Protein 4AFF (pdb70)

B-factor: mean 9.22, std 9.06, range [2.0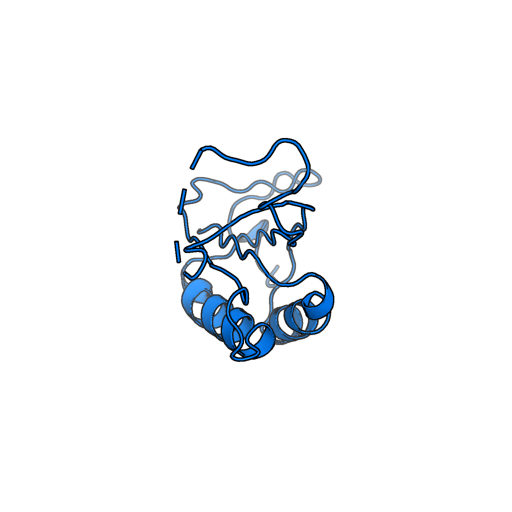, 59.64]

Secondary structure (DSSP, 8-state):
-EEEEEEE-GGGHHHHHHHHHHTT----EEEEEEE--------SS----EEEEEEEEEE-GGGHHHHHHHHHHHH--SSTT-EEEEEEE-S--B-TTT--BTHHHH-S--

Nearest PDB structures (foldseek):
  4aff-assembly1_A  TM=1.009E+00  e=1.220E-21  Synechococcus elongatus
  2xul-assembly2_F  TM=9.358E-01  e=1.977E-17  Synechococcus elongatus PCC 7942 = FACHB-805
  2xzw-assembly3_I  TM=9.207E-01  e=1.449E-17  Synechococcus elongatus PCC 7942 = FACHB-805
  3ta1-assembly2_E  TM=9.247E-01  e=9.768E-12  Archaeoglobus fulgidus DSM 4304
  1hwu-assembly3_B  TM=8.832E-01  e=5.248E-12  Herbaspirillum seropedicae

CATH classification: 3.30.70.120

Foldseek 3Di:
DKKKKKKFAVVLPVQLVVLCVVLFWDDKDKDKDWAADDVCVDDPPDDRTHIIMIIIGDADPVCVVVSVVSNCVSQDDPDPPSIDMDMGDDDWDADVVPRDIDCVRTGPPD

Solvent-accessible surface area: 7769 Å² total; per-residue (Å²): 43,65,54,0,23,0,36,2,35,58,146,19,46,90,87,0,87,95,21,0,87,120,35,36,8,93,43,59,82,74,49,162,45,126,23,114,47,188,101,185,168,67,64,151,190,101,105,100,102,100,110,26,21,52,0,42,0,50,0,58,82,103,51,17,107,63,2,46,94,83,1,48,80,7,6,157,66,69,120,115,35,32,44,119,45,99,66,36,104,34,140,86,28,89,78,169,202,64,39,64,109,54,42,79,19,20,24,59,220,155

Organism: Synechococcus elongatus (strain ATCC 33912 / PCC 7942 / FACHB-805) (NCBI:txid1140)

Structure (mmCIF, N/CA/C/O backbone):
data_4AFF
#
_entry.id   4AFF
#
_cell.length_a   62.087
_cell.length_b   62.087
_cell.length_c   51.116
_cell.angle_alpha   90.00
_cell.angle_beta   90.00
_cell.angle_gamma   120.00
#
_symmetry.space_group_name_H-M   'P 63'
#
loop_
_entity.id
_entity.type
_entity.pdbx_description
1 polymer 'NITROGEN REGULATORY PROTEIN P-II'
2 non-polymer "ADENOSINE-5'-TRIPHOSPHATE"
3 non-polymer 'MAGNESIUM ION'
4 non-polymer 'CITRATE ANION'
5 water water
#
loop_
_atom_site.group_PDB
_atom_site.id
_atom_site.type_symbol
_atom_site.label_atom_id
_atom_site.label_alt_id
_atom_site.label_comp_id
_atom_site.label_asym_id
_atom_site.label_entity_id
_atom_site.label_seq_id
_atom_site.pdbx_PDB_ins_code
_atom_site.Cartn_x
_atom_site.Cartn_y
_atom_site.Cartn_z
_atom_site.occupancy
_atom_site.B_iso_or_equiv
_atom_site.auth_seq_id
_atom_site.auth_comp_id
_atom_site.auth_asym_id
_atom_site.auth_atom_id
_atom_site.pdbx_PDB_model_num
ATOM 1 N N . MET A 1 1 ? -6.505 27.563 37.441 1.00 2.94 1 MET A N 1
ATOM 2 C CA . MET A 1 1 ? -6.452 27.558 35.915 1.00 2.04 1 MET A CA 1
ATOM 3 C C . MET A 1 1 ? -5.081 28.081 35.523 1.00 2.03 1 MET A C 1
ATOM 4 O O . MET A 1 1 ? -4.568 29.013 36.143 1.00 2.26 1 MET A O 1
ATOM 9 N N . LYS A 1 2 ? -4.526 27.486 34.468 1.00 2.00 2 LYS A N 1
ATOM 10 C CA . LYS A 1 2 ? -3.243 27.908 33.932 1.00 2.05 2 LYS A CA 1
ATOM 11 C C . LYS A 1 2 ? -3.334 27.978 32.402 1.00 2.00 2 LYS A C 1
ATOM 12 O O . LYS A 1 2 ? -4.072 27.199 31.782 1.00 2.63 2 LYS A O 1
ATOM 18 N N . LYS A 1 3 ? -2.530 28.857 31.840 1.00 2.00 3 LYS A N 1
ATOM 19 C CA A LYS A 1 3 ? -2.248 28.870 30.399 0.30 2.45 3 LYS A CA 1
ATOM 20 C CA B LYS A 1 3 ? -2.246 28.876 30.377 0.70 2.34 3 LYS A CA 1
ATOM 21 C C . LYS A 1 3 ? -0.934 28.192 30.155 1.00 2.14 3 LYS A C 1
ATOM 22 O O . LYS A 1 3 ? 0.108 28.574 30.731 1.00 2.79 3 LYS A O 1
ATOM 33 N N . ILE A 1 4 ? -0.940 27.191 29.298 1.00 2.24 4 ILE A N 1
ATOM 34 C CA . ILE A 1 4 ? 0.263 26.539 28.828 1.00 2.23 4 ILE A CA 1
ATOM 35 C C . ILE A 1 4 ? 0.519 27.078 27.418 1.00 2.26 4 ILE A C 1
ATOM 36 O O . ILE A 1 4 ? -0.301 26.860 26.526 1.00 3.38 4 ILE A O 1
ATOM 41 N N . GLU A 1 5 ? 1.644 27.726 27.235 1.00 2.14 5 GLU A N 1
ATOM 42 C CA A GLU A 1 5 ? 2.056 28.239 25.920 0.50 2.57 5 GLU A CA 1
ATOM 43 C CA B GLU A 1 5 ? 2.081 28.264 25.933 0.50 2.61 5 GLU A CA 1
ATOM 44 C C . GLU A 1 5 ? 3.237 27.401 25.458 1.00 2.66 5 GLU A C 1
ATOM 45 O O . GLU A 1 5 ? 4.283 27.431 26.097 1.00 5.80 5 GLU A O 1
ATOM 56 N N . ALA A 1 6 ? 3.065 26.648 24.407 1.00 2.54 6 ALA A N 1
ATOM 57 C CA . ALA A 1 6 ? 4.104 25.740 23.875 1.00 2.56 6 ALA A CA 1
ATOM 58 C C . ALA A 1 6 ? 4.516 26.240 22.501 1.00 2.67 6 ALA A C 1
ATOM 59 O O . ALA A 1 6 ? 3.666 26.286 21.598 1.00 4.09 6 ALA A O 1
ATOM 61 N N . ILE A 1 7 ? 5.768 26.545 22.335 1.00 2.17 7 ILE A N 1
ATOM 62 C CA A ILE A 1 7 ? 6.350 26.942 21.049 0.50 2.10 7 ILE A CA 1
ATOM 63 C CA B ILE A 1 7 ? 6.297 26.907 21.035 0.50 2.33 7 ILE A CA 1
ATOM 64 C C . ILE A 1 7 ? 6.966 25.674 20.480 1.00 2.00 7 ILE A C 1
ATOM 65 O O . ILE A 1 7 ? 7.867 25.102 21.110 1.00 2.57 7 ILE A O 1
ATOM 74 N N . ILE A 1 8 ? 6.490 25.212 19.311 1.00 2.12 8 ILE A N 1
ATOM 75 C CA . ILE A 1 8 ? 6.877 23.922 18.728 1.00 2.09 8 ILE A CA 1
ATOM 76 C C . ILE A 1 8 ? 7.289 24.109 17.278 1.00 2.00 8 ILE A C 1
ATOM 77 O O . ILE A 1 8 ? 6.989 25.112 16.603 1.00 2.10 8 ILE A O 1
ATOM 82 N N . ARG A 1 9 ? 7.928 23.047 16.766 1.00 2.13 9 ARG A N 1
ATOM 83 C CA . ARG A 1 9 ? 8.211 22.973 15.298 1.00 2.00 9 ARG A CA 1
ATOM 84 C C . ARG A 1 9 ? 6.884 22.914 14.567 1.00 2.21 9 ARG A C 1
ATOM 85 O O . ARG A 1 9 ? 6.020 22.117 14.923 1.00 2.17 9 ARG A O 1
ATOM 93 N N . PRO A 1 10 ? 6.739 23.633 13.437 1.00 2.44 10 PRO A N 1
ATOM 94 C CA . PRO A 1 10 ? 5.456 23.599 12.712 1.00 2.92 10 PRO A CA 1
ATOM 95 C C . PRO A 1 10 ? 5.044 22.185 12.321 1.00 2.77 10 PRO A C 1
ATOM 96 O O . PRO A 1 10 ? 3.847 21.878 12.391 1.00 4.41 10 PRO A O 1
ATOM 100 N N . PHE A 1 11 ? 5.954 21.328 11.869 1.00 2.80 11 PHE A N 1
ATOM 101 C CA . PHE A 1 11 ? 5.526 20.033 11.386 1.00 3.92 11 PHE A CA 1
ATOM 102 C C . PHE A 1 11 ? 4.914 19.185 12.477 1.00 3.65 11 PHE A C 1
ATOM 103 O O . PHE A 1 11 ? 4.182 18.233 12.180 1.00 4.68 11 PHE A O 1
ATOM 111 N N . LYS A 1 12 ? 5.237 19.477 13.738 1.00 3.42 12 LYS A N 1
ATOM 112 C CA . LYS A 1 12 ? 4.762 18.682 14.891 1.00 3.79 12 LYS A CA 1
ATOM 113 C C . LYS A 1 12 ? 3.340 19.005 15.286 1.00 3.72 12 LYS A C 1
ATOM 114 O O . LYS A 1 12 ? 2.828 18.340 16.208 1.00 4.84 12 LYS A O 1
ATOM 120 N N . LEU A 1 13 ? 2.649 19.929 14.665 1.00 4.44 13 LEU A N 1
ATOM 121 C CA . LEU A 1 13 ? 1.305 20.302 15.146 1.00 4.91 13 LEU A CA 1
ATOM 122 C C . LEU A 1 13 ? 0.394 19.108 15.241 1.00 4.66 13 LEU A C 1
ATOM 123 O O . LEU A 1 13 ? -0.292 18.943 16.263 1.00 5.54 13 LEU A O 1
ATOM 128 N N A ASP A 1 14 ? 0.267 18.297 14.208 0.50 4.96 14 ASP A N 1
ATOM 129 N N B ASP A 1 14 ? 0.345 18.272 14.201 0.50 5.04 14 ASP A N 1
ATOM 130 C CA A ASP A 1 14 ? -0.743 17.284 14.317 0.50 6.84 14 ASP A CA 1
ATOM 131 C CA B ASP A 1 14 ? -0.602 17.177 14.199 0.50 6.77 14 ASP A CA 1
ATOM 132 C C A ASP A 1 14 ? -0.387 16.208 15.335 0.50 5.56 14 ASP A C 1
ATOM 133 C C B ASP A 1 14 ? -0.353 16.192 15.307 0.50 5.38 14 ASP A C 1
ATOM 134 O O A ASP A 1 14 ? -1.291 15.748 16.037 0.50 6.30 14 ASP A O 1
ATOM 135 O O B ASP A 1 14 ? -1.256 15.775 16.024 0.50 6.25 14 ASP A O 1
ATOM 144 N N . GLU A 1 15 ? 0.881 15.835 15.468 1.00 5.52 15 GLU A N 1
ATOM 145 C CA . GLU A 1 15 ? 1.304 14.840 16.465 1.00 5.28 15 GLU A CA 1
ATOM 146 C C . GLU A 1 15 ? 0.978 15.378 17.871 1.00 5.26 15 GLU A C 1
ATOM 147 O O . GLU A 1 15 ? 0.467 14.656 18.742 1.00 5.63 15 GLU A O 1
ATOM 153 N N . VAL A 1 16 ? 1.264 16.656 18.125 1.00 5.00 16 VAL A N 1
ATOM 154 C CA . VAL A 1 16 ? 0.971 17.262 19.417 1.00 5.59 16 VAL A CA 1
ATOM 155 C C . VAL A 1 16 ? -0.487 17.365 19.634 1.00 5.52 16 VAL A C 1
ATOM 156 O O . VAL A 1 16 ? -1.027 17.024 20.735 1.00 6.05 16 VAL A O 1
ATOM 160 N N . LYS A 1 17 ? -1.267 17.777 18.628 1.00 5.67 17 LYS A N 1
ATOM 161 C CA . LYS A 1 17 ? -2.688 17.843 18.762 1.00 5.82 17 LYS A CA 1
ATOM 162 C C . LYS A 1 17 ? -3.278 16.483 19.134 1.00 5.48 17 LYS A C 1
ATOM 163 O O . LYS A 1 17 ? -4.167 16.418 20.003 1.00 5.48 17 LYS A O 1
ATOM 169 N N . ILE A 1 18 ? -2.887 15.440 18.432 1.00 5.04 18 ILE A N 1
ATOM 170 C CA . ILE A 1 18 ? -3.440 14.143 18.719 1.00 5.66 18 ILE A CA 1
ATOM 171 C C . ILE A 1 18 ? -3.130 13.716 20.135 1.00 5.90 18 ILE A C 1
ATOM 172 O O . ILE A 1 18 ? -4.001 13.160 20.828 1.00 5.55 18 ILE A O 1
ATOM 177 N N . ALA A 1 19 ? -1.901 13.950 20.5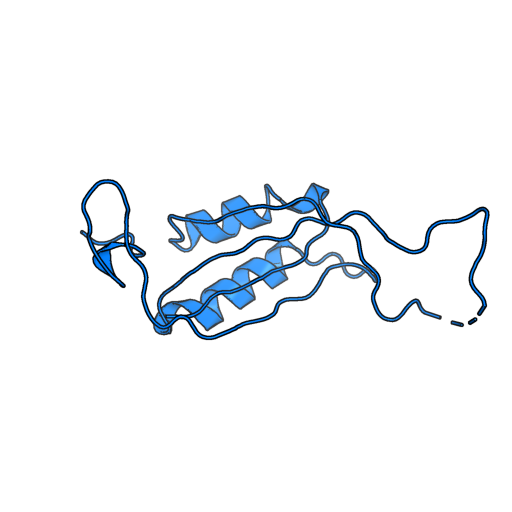77 1.00 5.40 19 ALA A N 1
ATOM 178 C CA . ALA A 1 19 ? -1.525 13.581 21.961 1.00 6.26 19 ALA A CA 1
ATOM 179 C C . ALA A 1 19 ? -2.437 14.324 22.970 1.00 5.97 19 ALA A C 1
ATOM 180 O O . ALA A 1 19 ? -2.907 13.721 23.959 1.00 7.61 19 ALA A O 1
ATOM 182 N N . LEU A 1 20 ? -2.668 15.589 22.754 1.00 5.78 20 LEU A N 1
ATOM 183 C CA . LEU A 1 20 ? -3.447 16.389 23.664 1.00 6.96 20 LEU A CA 1
ATOM 184 C C . LEU A 1 20 ? -4.875 15.963 23.660 1.00 6.58 20 LEU A C 1
ATOM 185 O O . LEU A 1 20 ? -5.478 15.779 24.723 1.00 6.77 20 LEU A O 1
ATOM 190 N N . VAL A 1 21 ? -5.482 15.742 22.492 1.00 5.36 21 VAL A N 1
ATOM 191 C CA . VAL A 1 21 ? -6.845 15.323 22.454 1.00 7.06 21 VAL A CA 1
ATOM 192 C C . VAL A 1 21 ? -7.042 13.967 23.118 1.00 6.71 21 VAL A C 1
ATOM 193 O O . VAL A 1 21 ? -7.996 13.722 23.868 1.00 7.53 21 VAL A O 1
ATOM 197 N N . ASN A 1 22 ? -6.130 13.041 22.866 1.00 7.70 22 ASN A N 1
ATOM 198 C CA . ASN A 1 22 ? -6.242 11.733 23.529 1.00 8.74 22 ASN A CA 1
ATOM 199 C C . ASN A 1 22 ? -6.058 11.795 25.040 1.00 8.23 22 ASN A C 1
ATOM 200 O O . ASN A 1 22 ? -6.642 10.939 25.762 1.00 12.37 22 ASN A O 1
ATOM 205 N N . ALA A 1 23 ? -5.396 12.822 25.528 1.00 9.05 23 ALA A N 1
ATOM 206 C CA . ALA A 1 23 ? -5.248 13.071 27.005 1.00 9.74 23 ALA A CA 1
ATOM 207 C C . ALA A 1 23 ? -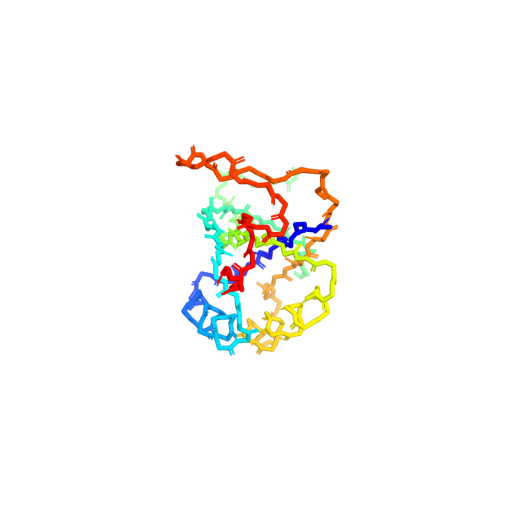6.402 13.843 27.581 1.00 9.60 23 ALA A C 1
ATOM 208 O O . ALA A 1 23 ? -6.335 14.210 28.795 1.00 12.19 23 ALA A O 1
ATOM 210 N N . GLY A 1 24 ? -7.422 14.129 26.779 1.00 8.81 24 GLY A N 1
ATOM 211 C CA . GLY A 1 24 ? -8.560 14.775 27.285 1.00 8.87 24 GLY A CA 1
ATOM 212 C C . GLY A 1 24 ? -8.643 16.285 27.092 1.00 7.09 24 GLY A C 1
ATOM 213 O O . GLY A 1 24 ? -9.604 16.864 27.645 1.00 8.13 24 GLY A O 1
ATOM 214 N N . ILE A 1 25 ? -7.758 16.900 26.346 1.00 6.63 25 ILE A N 1
ATOM 215 C CA . ILE A 1 25 ? -7.828 18.364 26.025 1.00 6.96 25 ILE A CA 1
ATOM 216 C C . ILE A 1 25 ? -8.936 18.670 25.035 1.00 6.38 25 ILE A C 1
ATOM 217 O O . ILE A 1 25 ? -9.064 17.947 23.967 1.00 9.03 25 ILE A O 1
ATOM 222 N N . VAL A 1 26 ? -9.752 19.663 25.321 1.00 6.10 26 VAL A N 1
ATOM 223 C CA . VAL A 1 26 ? -10.937 20.000 24.499 1.00 6.33 26 VAL A CA 1
ATOM 224 C C . VAL A 1 26 ? -10.882 21.550 24.256 1.00 7.59 26 VAL A C 1
ATOM 225 O O . VAL A 1 26 ? -11.926 22.215 24.184 1.00 12.62 26 VAL A O 1
ATOM 229 N N . GLY A 1 27 ? -9.684 22.073 24.018 1.00 5.81 27 GLY A N 1
ATOM 230 C CA . GLY A 1 27 ? -9.519 23.464 23.549 1.00 6.03 27 GLY A CA 1
ATOM 231 C C . GLY A 1 27 ? -8.109 23.857 23.421 1.00 4.86 27 GLY A C 1
ATOM 232 O O . GLY A 1 27 ? -7.304 23.612 24.365 1.00 6.73 27 GLY A O 1
ATOM 233 N N . MET A 1 28 ? -7.751 24.578 22.329 1.00 3.91 28 MET A N 1
ATOM 234 C CA A MET A 1 28 ? -6.477 25.093 22.190 0.50 4.61 28 MET A CA 1
ATOM 235 C CA B MET A 1 28 ? -6.380 25.055 22.046 0.50 4.79 28 MET A CA 1
ATOM 236 C C . MET A 1 28 ? -6.440 26.152 21.028 1.00 3.37 28 MET A C 1
ATOM 237 O O . MET A 1 28 ? -7.312 26.089 20.141 1.00 3.80 28 MET A O 1
ATOM 246 N N . THR A 1 29 ? -5.504 27.053 21.097 1.00 3.27 29 THR A N 1
ATOM 247 C CA . THR A 1 29 ? -5.327 28.109 20.104 1.00 3.68 29 THR A CA 1
ATOM 248 C C . THR A 1 29 ? -3.940 27.975 19.548 1.00 4.86 29 THR A C 1
ATOM 249 O O . THR A 1 29 ? -2.992 27.660 20.264 1.00 7.86 29 THR A O 1
ATOM 253 N N A VAL A 1 30 ? -3.826 28.203 18.235 0.30 3.84 30 VAL A N 1
ATOM 254 N N B VAL A 1 30 ? -3.764 28.200 18.244 0.70 3.60 30 VAL A N 1
ATOM 255 C CA A VAL A 1 30 ? -2.537 28.156 17.520 0.30 3.45 30 VAL A CA 1
ATOM 256 C CA B VAL A 1 30 ? -2.465 28.138 17.559 0.70 3.48 30 VAL A CA 1
ATOM 257 C C A VAL A 1 30 ? -2.262 29.461 16.768 0.30 3.79 30 VAL A C 1
ATOM 258 C C B VAL A 1 30 ? -2.227 29.414 16.820 0.70 3.15 30 VAL A C 1
ATOM 259 O O A VAL A 1 30 ? -3.142 29.995 16.094 0.30 4.36 30 VAL A O 1
ATOM 260 O O B VAL A 1 30 ? -3.101 29.919 16.093 0.70 3.95 30 VAL A O 1
ATOM 267 N N . SER A 1 31 ? -1.023 29.939 16.881 1.00 5.23 31 SER A N 1
ATOM 268 C CA A SER A 1 31 ? -0.505 31.327 16.350 0.50 4.82 31 SER A CA 1
ATOM 269 C CA B SER A 1 31 ? -0.685 30.968 15.950 0.50 4.35 31 SER A CA 1
ATOM 270 C C . SER A 1 31 ? 0.738 30.901 15.490 1.00 3.19 31 SER A C 1
ATOM 271 O O . SER A 1 31 ? 1.569 30.116 15.978 1.00 3.61 31 SER A O 1
ATOM 276 N N . GLU A 1 32 ? 0.980 31.583 14.401 1.00 2.96 32 GLU A N 1
ATOM 277 C CA . GLU A 1 32 ? 2.248 31.560 13.707 1.00 2.70 32 GLU A CA 1
ATOM 278 C C . GLU A 1 32 ? 3.168 32.576 14.306 1.00 3.33 32 GLU A C 1
ATOM 279 O O . GLU A 1 32 ? 2.786 33.783 14.422 1.00 5.39 32 GLU A O 1
ATOM 285 N N . VAL A 1 33 ? 4.362 32.173 14.645 1.00 2.38 33 VAL A N 1
ATOM 286 C CA . VAL A 1 33 ? 5.356 33.073 15.232 1.00 2.37 33 VAL A CA 1
ATOM 287 C C . VAL A 1 33 ? 6.709 32.802 14.622 1.00 2.57 33 VAL A C 1
ATOM 288 O O . VAL A 1 33 ? 6.884 31.828 13.860 1.00 2.95 33 VAL A O 1
ATOM 292 N N . ARG A 1 34 ? 7.667 33.623 14.964 1.00 2.73 34 ARG A N 1
ATOM 293 C CA A ARG A 1 34 ? 9.062 33.424 14.610 0.50 3.49 34 ARG A CA 1
ATOM 294 C CA B ARG A 1 34 ? 9.060 33.305 14.656 0.50 2.90 34 ARG A CA 1
ATOM 295 C C . ARG A 1 34 ? 9.903 33.620 15.870 1.00 3.63 34 ARG A C 1
ATOM 296 O O . ARG A 1 34 ? 9.510 34.426 16.713 1.00 7.87 34 ARG A O 1
ATOM 311 N N . GLY A 1 35 ? 11.004 32.991 16.006 1.00 3.06 35 GLY A N 1
ATOM 312 C CA . GLY A 1 35 ? 11.798 33.165 17.238 1.00 3.59 35 GLY A CA 1
ATOM 313 C C . GLY A 1 35 ? 13.189 32.756 17.144 1.00 3.28 35 GLY A C 1
ATOM 314 O O . GLY A 1 35 ? 13.636 32.129 16.144 1.00 4.41 35 GLY A O 1
ATOM 315 N N . PHE A 1 36 ? 13.933 33.019 18.208 1.00 3.71 36 PHE A N 1
ATOM 316 C CA . PHE A 1 36 ? 15.216 32.389 18.406 1.00 5.31 36 PHE A CA 1
ATOM 317 C C . PHE A 1 36 ? 15.370 31.974 19.872 1.00 3.81 36 PHE A C 1
ATOM 318 O O . PHE A 1 36 ? 14.669 32.485 20.744 1.00 3.67 36 PHE A O 1
ATOM 326 N N . GLY A 1 37 ? 16.296 31.108 20.083 1.00 5.24 37 GLY A N 1
ATOM 327 C CA . GLY A 1 37 ? 16.655 30.596 21.375 1.00 5.95 37 GLY A CA 1
ATOM 328 C C . GLY A 1 37 ? 18.175 30.892 21.627 1.00 7.78 37 GLY A C 1
ATOM 329 O O . GLY A 1 37 ? 18.656 32.007 21.347 1.00 11.29 37 GLY A O 1
ATOM 330 N N . ARG A 1 38 ? 18.905 29.951 22.111 1.00 13.44 38 ARG A N 1
ATOM 331 C CA . ARG A 1 38 ? 20.329 30.172 22.426 1.00 15.21 38 ARG A CA 1
ATOM 332 C C . ARG A 1 38 ? 21.323 30.254 21.270 1.00 17.16 38 ARG A C 1
ATOM 333 O O . ARG A 1 38 ? 22.431 30.782 21.451 1.00 21.74 38 ARG A O 1
ATOM 341 N N . GLN A 1 39 ? 20.964 29.891 20.078 1.00 21.05 39 GLN A N 1
ATOM 342 C CA . GLN A 1 39 ? 21.806 30.047 18.865 1.00 22.49 39 GLN A CA 1
ATOM 343 C C . GLN A 1 39 ? 23.216 29.486 19.090 1.00 23.44 39 GLN A C 1
ATOM 344 O O . GLN A 1 39 ? 24.252 30.228 19.007 1.00 27.26 39 GLN A O 1
ATOM 350 N N A LYS A 1 40 ? 23.342 28.184 19.283 0.30 22.89 40 LYS A N 1
ATOM 351 N N B LYS A 1 40 ? 23.279 28.194 19.389 0.70 25.63 40 LYS A N 1
ATOM 352 C CA A LYS A 1 40 ? 24.688 27.646 19.498 0.30 22.49 40 LYS A CA 1
ATOM 353 C CA B LYS A 1 40 ? 24.580 27.542 19.626 0.70 27.56 40 LYS A CA 1
ATOM 354 C C A LYS A 1 40 ? 25.368 27.205 18.170 0.30 22.16 40 LYS A C 1
ATOM 355 C C B LYS A 1 40 ? 25.589 27.821 18.474 0.70 28.27 40 LYS A C 1
ATOM 356 O O A LYS A 1 40 ? 25.223 27.867 17.122 0.30 17.30 40 LYS A O 1
ATOM 357 O O B LYS A 1 40 ? 26.814 27.833 18.694 0.70 30.53 40 LYS A O 1
ATOM 368 N N . ARG A 1 47 ? 25.486 44.179 14.828 1.00 44.24 47 ARG A N 1
ATOM 369 C CA . ARG A 1 47 ? 25.950 42.881 15.322 1.00 43.01 47 ARG A CA 1
ATOM 370 C C . ARG A 1 47 ? 25.213 41.816 14.502 1.00 42.01 47 ARG A C 1
ATOM 371 O O . ARG A 1 47 ? 25.677 40.640 14.350 1.00 44.77 47 ARG A O 1
ATOM 373 N N . GLY A 1 48 ? 24.090 42.237 13.930 1.00 37.50 48 GLY A N 1
ATOM 374 C CA . GLY A 1 48 ? 23.238 41.308 13.157 1.00 35.14 48 GLY A CA 1
ATOM 375 C C . GLY A 1 48 ? 23.652 41.300 11.691 1.00 31.59 48 GLY A C 1
ATOM 376 O O . GLY A 1 48 ? 24.691 41.827 11.311 1.00 31.53 48 GLY A O 1
ATOM 377 N N . SER A 1 49 ? 22.794 40.754 10.843 1.00 27.72 49 SER A N 1
ATOM 378 C CA . SER A 1 49 ? 23.056 40.812 9.425 1.00 24.77 49 SER A CA 1
ATOM 379 C C . SER A 1 49 ? 21.933 41.526 8.751 1.00 24.70 49 SER A C 1
ATOM 380 O O . SER A 1 49 ? 20.774 41.379 9.209 1.00 28.63 49 SER A O 1
ATOM 383 N N . GLU A 1 50 ? 22.224 42.249 7.654 1.00 22.85 50 GLU A N 1
ATOM 384 C CA A GLU A 1 50 ? 21.173 42.875 6.848 0.30 21.79 50 GLU A CA 1
ATOM 385 C CA B GLU A 1 50 ? 21.193 42.884 6.837 0.70 22.88 50 GLU A CA 1
ATOM 386 C C . GLU A 1 50 ? 20.635 41.905 5.815 1.00 19.17 50 GLU A C 1
ATOM 387 O O . GLU A 1 50 ? 19.603 42.230 5.148 1.00 23.14 50 GLU A O 1
ATOM 398 N N . TYR A 1 51 ? 21.301 40.759 5.618 1.00 12.57 51 TYR A N 1
ATOM 399 C CA . TYR A 1 51 ? 20.949 39.847 4.532 1.00 10.56 51 TYR A CA 1
ATOM 400 C C . TYR A 1 51 ? 20.332 38.531 4.967 1.00 9.15 51 TYR A C 1
ATOM 401 O O . TYR A 1 51 ? 19.719 37.839 4.135 1.00 10.33 51 TYR A O 1
ATOM 410 N N . THR A 1 52 ? 20.560 38.140 6.216 1.00 9.28 52 THR A N 1
ATOM 411 C CA . THR A 1 52 ? 20.065 36.909 6.735 1.00 10.26 52 THR A CA 1
ATOM 412 C C . THR A 1 52 ? 19.196 37.120 7.975 1.00 10.58 52 THR A C 1
ATOM 413 O O . THR A 1 52 ? 19.295 38.172 8.600 1.00 13.57 52 THR A O 1
ATOM 417 N N . VAL A 1 53 ? 18.347 36.119 8.336 1.00 10.00 53 VAL A N 1
ATOM 418 C CA . VAL A 1 53 ? 17.218 36.184 9.319 1.00 11.55 53 VAL A CA 1
ATOM 419 C C . VAL A 1 53 ? 17.307 35.123 10.405 1.00 13.40 53 VAL A C 1
ATOM 420 O O . VAL A 1 53 ? 17.008 33.847 10.124 1.00 16.59 53 VAL A O 1
ATOM 424 N N . GLU A 1 54 ? 17.559 35.564 11.657 1.00 10.28 54 GLU A N 1
ATOM 425 C CA . GLU A 1 54 ? 17.777 34.659 12.789 1.00 11.57 54 GLU A CA 1
ATOM 426 C C . GLU A 1 54 ? 16.523 34.178 13.393 1.00 7.15 54 GLU A C 1
ATOM 427 O O . GLU A 1 54 ? 16.555 33.170 14.203 1.00 10.06 54 GLU A O 1
ATOM 433 N N . PHE A 1 55 ? 15.409 34.754 13.029 1.00 3.79 55 PHE A N 1
ATOM 434 C CA . PHE A 1 55 ? 14.169 34.297 13.525 1.00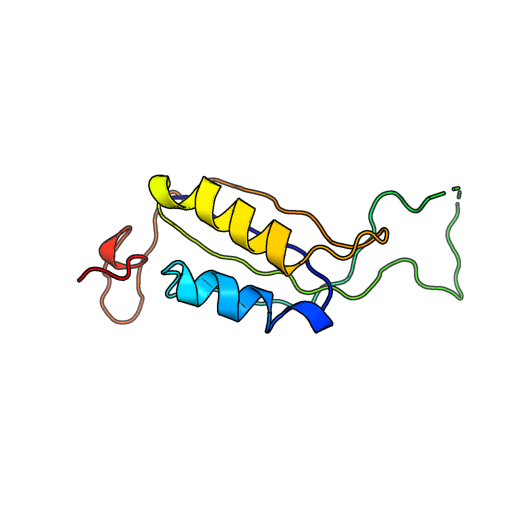 3.56 55 PHE A CA 1
ATOM 435 C C . PHE A 1 55 ? 13.676 33.106 12.730 1.00 5.14 55 PHE A C 1
ATOM 436 O O . PHE A 1 55 ? 13.700 33.170 11.438 1.00 10.45 55 PHE A O 1
ATOM 444 N N . LEU A 1 56 ? 13.297 32.029 13.363 1.00 2.44 56 LEU A N 1
ATOM 445 C CA . LEU A 1 56 ? 12.830 30.791 12.741 1.00 2.32 56 LEU A CA 1
ATOM 446 C C . LEU A 1 56 ? 11.361 30.639 12.934 1.00 2.54 56 LEU A C 1
ATOM 447 O O . LEU A 1 56 ? 10.823 30.904 14.034 1.00 3.38 56 LEU A O 1
ATOM 452 N N . GLN A 1 57 ? 10.627 30.141 11.943 1.00 2.24 57 GLN A N 1
ATOM 453 C CA A GLN A 1 57 ? 9.217 29.934 12.082 0.50 2.30 57 GLN A CA 1
ATOM 454 C CA B GLN A 1 57 ? 9.208 29.924 12.095 0.50 2.50 57 GLN A CA 1
ATOM 455 C C . GLN A 1 57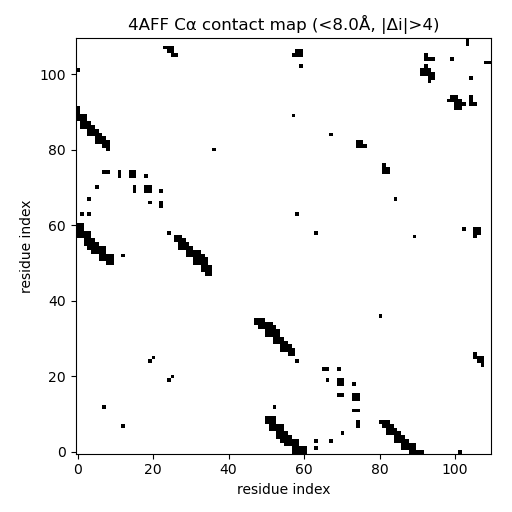 ? 8.918 28.846 13.106 1.00 2.25 57 GLN A C 1
ATOM 456 O O . GLN A 1 57 ? 9.473 27.759 13.068 1.00 2.82 57 GLN A O 1
ATOM 467 N N . LYS A 1 58 ? 7.937 29.133 13.972 1.00 2.12 58 LYS A N 1
ATOM 468 C CA . LYS A 1 58 ? 7.442 28.170 14.959 1.00 2.34 58 LYS A CA 1
ATOM 469 C C . LYS A 1 58 ? 5.938 28.322 15.035 1.00 2.00 58 LYS A C 1
ATOM 470 O O . LYS A 1 58 ? 5.367 29.276 14.496 1.00 2.63 58 LYS A O 1
ATOM 476 N N . LEU A 1 59 ? 5.286 27.402 15.737 1.00 2.08 59 LEU A N 1
ATOM 477 C CA . LEU A 1 59 ? 3.886 27.5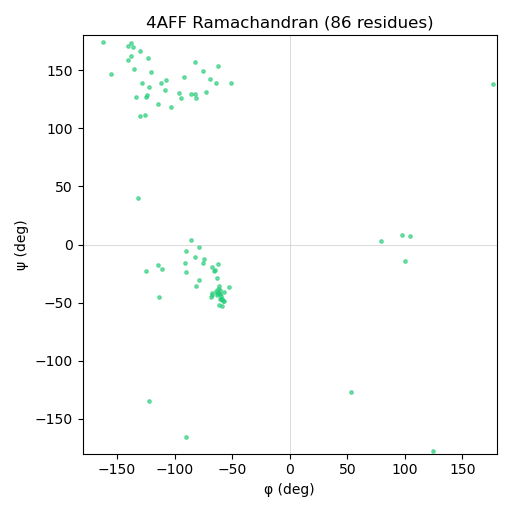89 16.092 1.00 2.26 59 LEU A CA 1
ATOM 478 C C . LEU A 1 59 ? 3.785 27.785 17.611 1.00 2.52 59 LEU A C 1
ATOM 479 O O . LEU A 1 59 ? 4.451 27.059 18.360 1.00 3.80 59 LEU A O 1
ATOM 484 N N . LYS A 1 60 ? 2.959 28.696 18.021 1.00 2.25 60 LYS A N 1
ATOM 485 C CA A LYS A 1 60 ? 2.644 28.989 19.439 0.50 2.87 60 LYS A CA 1
ATOM 486 C CA B LYS A 1 60 ? 2.685 28.848 19.467 0.50 2.91 60 LYS A CA 1
ATOM 487 C C . LYS A 1 60 ? 1.289 28.311 19.731 1.00 2.33 60 LYS A C 1
ATOM 488 O O . LYS A 1 60 ? 0.274 28.753 19.179 1.00 3.33 60 LYS A O 1
ATOM 499 N N . LEU A 1 61 ? 1.269 27.290 20.580 1.00 2.47 61 LEU A N 1
ATOM 500 C CA . LEU A 1 61 ? 0.066 26.668 21.046 1.00 2.76 61 LEU A CA 1
ATOM 501 C C . LEU A 1 61 ? -0.306 27.280 22.410 1.00 3.15 61 LEU A C 1
ATOM 502 O O . LEU A 1 61 ? 0.584 27.321 23.287 1.00 6.60 61 LEU A O 1
ATOM 507 N N . GLU A 1 62 ? -1.500 27.693 22.606 1.00 2.79 62 GLU A N 1
ATOM 508 C CA A GLU A 1 62 ? -1.977 28.181 23.893 0.50 3.52 62 GLU A CA 1
ATOM 509 C CA B GLU A 1 62 ? -1.991 28.195 23.905 0.50 3.34 62 GLU A CA 1
ATOM 510 C C . GLU A 1 62 ? -3.118 27.280 24.325 1.00 2.93 62 GLU A C 1
ATOM 511 O O . GLU A 1 62 ? -4.110 27.125 23.601 1.00 3.29 62 GLU A O 1
ATOM 522 N N . ILE A 1 63 ? -2.950 26.673 25.498 1.00 2.29 63 ILE A N 1
ATOM 523 C CA . ILE A 1 63 ? -3.868 25.659 26.012 1.00 2.90 63 ILE A CA 1
ATOM 524 C C . ILE A 1 63 ? -4.217 26.073 27.453 1.00 2.15 63 ILE A C 1
ATOM 525 O O . ILE A 1 63 ? -3.339 26.031 28.313 1.00 3.02 63 ILE A O 1
ATOM 530 N N . VAL A 1 64 ? -5.431 26.482 27.666 1.00 2.00 64 VAL A N 1
ATOM 531 C CA . VAL A 1 64 ? -5.883 26.858 29.039 1.00 2.06 64 VAL A CA 1
ATOM 532 C C . VAL A 1 64 ? -6.537 25.623 29.655 1.00 2.04 64 VAL A C 1
ATOM 533 O O . VAL A 1 64 ? -7.433 25.011 29.029 1.00 2.18 64 VAL A O 1
ATOM 537 N N . VAL A 1 65 ? -6.051 25.258 30.843 1.00 2.19 65 VAL A N 1
ATOM 538 C CA . VAL A 1 65 ? -6.417 23.998 31.511 1.00 2.51 65 VAL A CA 1
ATOM 539 C C . VAL A 1 65 ? -6.680 24.315 33.010 1.00 2.42 65 VAL A C 1
ATOM 540 O O . VAL A 1 65 ? -6.316 25.384 33.535 1.00 2.97 65 VAL A O 1
ATOM 544 N N . GLU A 1 66 ? -7.228 23.307 33.683 1.00 3.03 66 GLU A N 1
ATOM 545 C CA . GLU A 1 66 ? -7.306 23.335 35.118 1.00 2.53 66 GLU A CA 1
ATOM 546 C C . GLU A 1 66 ? -5.998 22.887 35.706 1.00 2.56 66 GLU A C 1
ATOM 547 O O . GLU A 1 66 ? -5.183 22.202 35.054 1.00 3.18 66 GLU A O 1
ATOM 553 N N . ASP A 1 67 ? -5.709 23.280 36.967 1.00 2.71 67 ASP A N 1
ATOM 554 C CA . ASP A 1 67 ? -4.384 23.052 37.516 1.00 2.81 67 ASP A CA 1
ATOM 555 C C . ASP A 1 67 ? -4.052 21.589 37.571 1.00 3.21 67 ASP A C 1
ATOM 556 O O . ASP A 1 67 ? -2.884 21.206 37.311 1.00 4.10 67 ASP A O 1
ATOM 561 N N . ALA A 1 68 ? -5.002 20.723 37.844 1.00 3.87 68 ALA A N 1
ATOM 562 C CA . ALA A 1 68 ? -4.758 19.279 37.897 1.00 5.06 68 ALA A CA 1
ATOM 563 C C . ALA A 1 68 ? -4.293 18.649 36.585 1.00 4.70 68 ALA A C 1
ATOM 564 O O . ALA A 1 68 ? -3.796 17.541 36.590 1.00 5.60 68 ALA A O 1
ATOM 566 N N . GLN A 1 69 ? -4.495 19.372 35.489 1.00 3.71 69 GLN A N 1
ATOM 567 C CA . GLN A 1 69 ? -4.109 18.868 34.141 1.00 3.74 69 GLN A CA 1
ATOM 568 C C . GLN A 1 69 ? -2.716 19.246 33.738 1.00 3.16 69 GLN A C 1
ATOM 569 O O . GLN A 1 69 ? -2.199 18.713 32.772 1.00 5.16 69 GLN A O 1
ATOM 575 N N . VAL A 1 70 ? -2.083 20.211 34.404 1.00 4.03 70 VAL A N 1
ATOM 576 C CA . VAL A 1 70 ? -0.875 20.843 33.861 1.00 3.71 70 VAL A CA 1
ATOM 577 C C . VAL A 1 70 ? 0.220 19.856 33.608 1.00 3.92 70 VAL A C 1
ATOM 578 O O . VAL A 1 70 ? 0.826 19.878 32.542 1.00 4.46 70 VAL A O 1
ATOM 582 N N . ASP A 1 71 ? 0.590 19.044 34.588 1.00 4.60 71 ASP A N 1
ATOM 583 C CA . ASP A 1 71 ? 1.741 18.179 34.440 1.00 5.17 71 ASP A CA 1
ATOM 584 C C . ASP A 1 71 ? 1.540 17.161 33.351 1.00 5.48 71 ASP A C 1
ATOM 585 O O . ASP A 1 71 ? 2.461 16.879 32.552 1.00 6.60 71 ASP A O 1
ATOM 590 N N . THR A 1 72 ? 0.347 16.615 33.269 1.00 6.59 72 THR A N 1
ATOM 591 C CA . THR A 1 72 ? 0.018 15.708 32.143 1.00 8.85 72 THR A CA 1
ATOM 592 C C . THR A 1 72 ? 0.162 16.344 30.850 1.00 7.88 72 THR A C 1
ATOM 593 O O . THR A 1 72 ? 0.766 15.753 29.908 1.00 9.42 72 THR A O 1
ATOM 597 N N . VAL A 1 73 ? -0.345 17.517 30.687 1.00 6.87 73 VAL A N 1
ATOM 598 C CA . VAL A 1 73 ? -0.251 18.259 29.412 1.00 8.76 73 VAL A CA 1
ATOM 599 C C . VAL A 1 73 ? 1.162 18.532 29.019 1.00 5.73 73 VAL A C 1
ATOM 600 O O . VAL A 1 73 ? 1.536 18.349 27.861 1.00 6.78 73 VAL A O 1
ATOM 604 N N . ILE A 1 74 ? 1.977 19.004 29.952 1.00 4.47 74 ILE A N 1
ATOM 605 C CA . ILE A 1 74 ? 3.358 19.229 29.660 1.00 4.07 74 ILE A CA 1
ATOM 606 C C . ILE A 1 74 ? 4.012 17.964 29.166 1.00 3.12 74 ILE A C 1
ATOM 607 O O . ILE A 1 74 ? 4.756 17.998 28.150 1.00 4.16 74 ILE A O 1
ATOM 612 N N . ASP A 1 75 ? 3.828 16.874 29.852 1.00 3.55 75 ASP A N 1
ATOM 613 C CA . ASP A 1 75 ? 4.472 15.628 29.441 1.00 4.74 75 ASP A CA 1
ATOM 614 C C . ASP A 1 75 ? 4.018 15.202 28.051 1.00 3.79 75 ASP A C 1
ATOM 615 O O . ASP A 1 75 ? 4.854 14.746 27.255 1.00 5.14 75 ASP A O 1
ATOM 620 N N . LYS A 1 76 ? 2.748 15.325 27.747 1.00 4.91 76 LYS A N 1
ATOM 621 C CA . LYS A 1 76 ? 2.251 14.953 26.407 1.00 5.09 76 LYS A CA 1
ATOM 622 C C . LYS A 1 76 ? 2.860 15.812 25.339 1.00 4.83 76 LYS A C 1
ATOM 623 O O . LYS A 1 76 ? 3.194 15.293 24.254 1.00 4.73 76 LYS A O 1
ATOM 629 N N . ILE A 1 77 ? 2.946 17.109 25.554 1.00 4.17 77 ILE A N 1
ATOM 630 C CA . ILE A 1 77 ? 3.552 18.010 24.595 1.00 3.87 77 ILE A CA 1
ATOM 631 C C . ILE A 1 77 ? 4.984 17.655 24.394 1.00 3.47 77 ILE A C 1
ATOM 632 O O . ILE A 1 77 ? 5.464 17.528 23.234 1.00 4.17 77 ILE A O 1
ATOM 637 N N . VAL A 1 78 ? 5.774 17.526 25.467 1.00 3.53 78 VAL A N 1
ATOM 638 C CA . VAL A 1 78 ? 7.179 17.275 25.309 1.00 3.69 78 VAL A CA 1
ATOM 639 C C . VAL A 1 78 ? 7.418 15.969 24.548 1.00 3.61 78 VAL A C 1
ATOM 640 O O . VAL A 1 78 ? 8.228 15.916 23.622 1.00 4.21 78 VAL A O 1
ATOM 644 N N . ALA A 1 79 ? 6.714 14.899 24.931 1.00 3.95 79 ALA A N 1
ATOM 645 C CA . ALA A 1 79 ? 6.937 13.634 24.281 1.00 4.28 79 ALA A CA 1
ATOM 646 C C . ALA A 1 79 ? 6.604 13.679 22.787 1.00 4.30 79 ALA A C 1
ATOM 647 O O . ALA A 1 79 ? 7.316 13.071 21.994 1.00 6.02 79 ALA A O 1
ATOM 649 N N . ALA A 1 80 ? 5.554 14.384 22.433 1.00 3.47 80 ALA A N 1
ATOM 650 C CA . ALA A 1 80 ? 5.150 14.459 21.015 1.00 2.76 80 ALA A CA 1
ATOM 651 C C . ALA A 1 80 ? 5.972 15.415 20.218 1.00 3.31 80 ALA A C 1
ATOM 652 O O . ALA A 1 80 ? 6.138 15.185 19.012 1.00 5.13 80 ALA A O 1
ATOM 654 N N . ALA A 1 81 ? 6.481 16.480 20.807 1.00 2.52 81 ALA A N 1
ATOM 655 C CA . ALA A 1 81 ? 7.163 17.541 20.067 1.00 3.10 81 ALA A CA 1
ATOM 656 C C . ALA A 1 81 ? 8.624 17.322 19.917 1.00 2.36 81 ALA A C 1
ATOM 657 O O . ALA A 1 81 ? 9.275 17.917 19.040 1.00 3.39 81 ALA A O 1
ATOM 659 N N . ARG A 1 82 ? 9.228 16.530 20.810 1.00 2.71 82 ARG A N 1
ATOM 660 C CA . ARG A 1 82 ? 10.671 16.382 20.829 1.00 3.63 82 ARG A CA 1
ATOM 661 C C . ARG A 1 82 ? 11.212 15.627 19.630 1.00 3.23 82 ARG A C 1
ATOM 662 O O . ARG A 1 82 ? 10.613 14.642 19.161 1.00 5.31 82 ARG A O 1
ATOM 670 N N . THR A 1 83 ? 12.362 16.048 19.121 1.00 3.08 83 THR A N 1
ATOM 671 C CA . THR A 1 83 ? 13.123 15.319 18.093 1.00 3.52 83 THR A CA 1
ATOM 672 C C . THR A 1 83 ? 14.522 15.050 18.528 1.00 3.14 83 THR A C 1
ATOM 673 O O . THR A 1 83 ? 15.165 14.181 17.931 1.00 4.81 83 THR A O 1
ATOM 677 N N . GLY A 1 84 ? 15.091 15.795 19.460 1.00 3.69 84 GLY A N 1
ATOM 678 C CA . GLY A 1 84 ? 16.470 15.674 19.836 1.00 4.21 84 GLY A CA 1
ATOM 679 C C . GLY A 1 84 ? 17.389 16.702 19.225 1.00 3.26 84 GLY A C 1
ATOM 680 O O . GLY A 1 84 ? 18.523 16.887 19.692 1.00 5.26 84 GLY A O 1
ATOM 681 N N . GLU A 1 85 ? 16.943 17.423 18.209 1.00 3.48 85 GLU A N 1
ATOM 682 C CA . GLU A 1 85 ? 17.710 18.480 17.562 1.00 3.33 85 GLU A CA 1
ATOM 683 C C . GLU A 1 85 ? 17.372 19.826 18.270 1.00 2.77 85 GLU A C 1
ATOM 684 O O . GLU A 1 85 ? 16.251 20.091 18.611 1.00 3.28 85 GLU A O 1
ATOM 690 N N . ASN A 1 86 ? 18.390 20.658 18.363 1.00 3.12 86 ASN A N 1
ATOM 691 C CA . ASN A 1 86 ? 18.160 22.056 18.837 1.00 2.75 86 ASN A CA 1
ATOM 692 C C . ASN A 1 86 ? 17.044 22.668 18.045 1.00 2.79 86 ASN A C 1
ATOM 693 O O . ASN A 1 86 ? 16.919 22.457 16.808 1.00 3.09 86 ASN A O 1
ATOM 698 N N . GLY A 1 87 ? 16.165 23.412 18.712 1.00 2.83 87 GLY A N 1
ATOM 699 C CA . GLY A 1 87 ? 15.030 24.067 18.088 1.00 2.72 87 GLY A CA 1
ATOM 700 C C . GLY A 1 87 ? 13.714 23.382 18.357 1.00 2.82 87 GLY A C 1
ATOM 701 O O . GLY A 1 87 ? 12.677 23.765 17.786 1.00 2.93 87 GLY A O 1
ATOM 702 N N . ASP A 1 88 ? 13.676 22.373 19.216 1.00 2.43 88 ASP A N 1
ATOM 703 C CA . ASP A 1 88 ? 12.450 21.623 19.475 1.00 2.47 88 ASP A CA 1
ATOM 704 C C . ASP A 1 88 ? 11.369 22.417 20.179 1.00 2.46 88 ASP A C 1
ATOM 705 O O . ASP A 1 88 ? 10.214 21.988 20.131 1.00 3.31 88 ASP A O 1
ATOM 710 N N . GLY A 1 89 ? 11.698 23.515 20.829 1.00 2.20 89 GLY A N 1
ATOM 711 C CA . GLY A 1 89 ? 10.667 24.341 21.416 1.00 2.75 89 GLY A CA 1
ATOM 712 C C . GLY A 1 89 ? 10.831 24.591 22.901 1.00 2.23 89 GLY A C 1
ATOM 713 O O . GLY A 1 89 ? 11.767 24.136 23.565 1.00 2.44 89 GLY A O 1
ATOM 714 N N . LYS A 1 90 ? 9.832 25.308 23.417 1.00 2.26 90 LYS A N 1
ATOM 715 C CA . LYS A 1 90 ? 9.872 25.778 24.817 1.00 2.50 90 LYS A CA 1
ATOM 716 C C . LYS A 1 90 ? 8.442 25.985 25.263 1.00 2.15 90 LYS A C 1
ATOM 717 O O . LYS A 1 90 ? 7.587 26.406 24.469 1.00 3.07 90 LYS A O 1
ATOM 723 N N . ILE A 1 91 ? 8.187 25.740 26.549 1.00 2.28 91 ILE A N 1
ATOM 724 C CA . ILE A 1 91 ? 6.866 25.829 27.147 1.00 2.25 91 ILE A CA 1
ATOM 725 C C . ILE A 1 91 ? 6.898 26.821 28.296 1.00 2.00 91 ILE A C 1
ATOM 726 O O . ILE A 1 91 ? 7.832 26.768 29.137 1.00 2.33 91 ILE A O 1
ATOM 73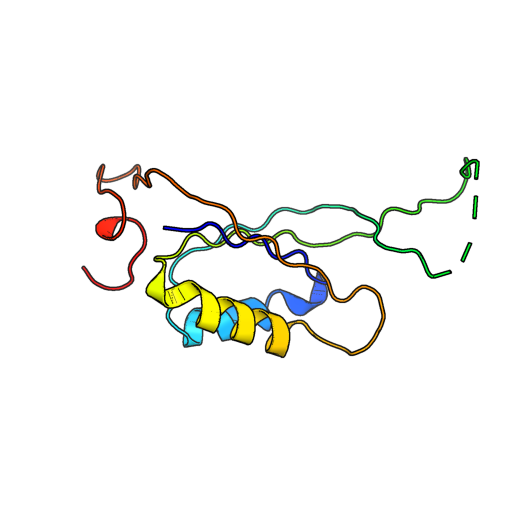1 N N . PHE A 1 92 ? 5.907 27.686 28.384 1.00 2.11 92 PHE A N 1
ATOM 732 C CA . PHE A 1 92 ? 5.744 28.657 29.462 1.00 2.37 92 PHE A CA 1
ATOM 733 C C . PHE A 1 92 ? 4.378 28.464 30.084 1.00 2.64 92 PHE A C 1
ATOM 734 O O . PHE A 1 92 ? 3.364 28.481 29.353 1.00 3.95 92 PHE A O 1
ATOM 742 N N . VAL A 1 93 ? 4.312 28.332 31.405 1.00 2.21 93 VAL A N 1
ATOM 743 C CA . VAL A 1 93 ? 3.046 28.188 32.146 1.00 2.09 93 VAL A CA 1
ATOM 744 C C . VAL A 1 93 ? 2.789 29.457 32.893 1.00 2.16 93 VAL A C 1
ATOM 745 O O . VAL A 1 93 ? 3.695 29.945 33.589 1.00 2.57 93 VAL A O 1
ATOM 749 N N . SER A 1 94 ? 1.572 29.998 32.821 1.00 2.24 94 SER A N 1
ATOM 750 C CA . SER A 1 94 ? 1.242 31.230 33.488 1.00 2.51 94 SER A CA 1
ATOM 751 C C . SER A 1 94 ? -0.152 31.178 34.089 1.00 2.12 94 SER A C 1
ATOM 752 O O . SER A 1 94 ? -0.984 30.366 33.668 1.00 2.64 94 SER A O 1
ATOM 755 N N . PRO A 1 95 ? -0.433 32.036 35.072 1.00 2.67 95 PRO A N 1
ATOM 756 C CA . PRO A 1 95 ? -1.729 31.974 35.734 1.00 2.57 95 PRO A CA 1
ATOM 757 C C . PRO A 1 95 ? -2.845 32.536 34.894 1.00 2.70 95 PRO A C 1
ATOM 758 O O . PRO A 1 95 ? -2.677 33.528 34.196 1.00 3.04 95 PRO A O 1
ATOM 762 N N . VAL A 1 96 ? -4.050 31.983 35.090 1.00 2.67 96 VAL A N 1
ATOM 763 C CA . VAL A 1 96 ? -5.285 32.524 34.515 1.00 2.64 96 VAL A CA 1
ATOM 764 C C . VAL A 1 96 ? -6.246 32.761 35.690 1.00 2.49 96 VAL A C 1
ATOM 765 O O . VAL A 1 96 ? -6.539 31.825 36.451 1.00 3.90 96 VAL A O 1
ATOM 769 N N . ASP A 1 97 ? -6.757 33.985 35.773 1.00 2.16 97 ASP A N 1
ATOM 770 C CA . ASP A 1 97 ? -7.695 34.379 36.834 1.00 2.61 97 ASP A CA 1
ATOM 771 C C . ASP A 1 97 ? -9.109 33.974 36.567 1.00 2.25 97 ASP A C 1
ATOM 772 O O . ASP A 1 97 ? -9.877 33.677 37.512 1.00 3.52 97 ASP A O 1
ATOM 777 N N . GLN A 1 98 ? -9.556 33.999 35.293 1.00 2.08 98 GLN A N 1
ATOM 778 C CA A GLN A 1 98 ? -10.923 33.715 34.964 0.50 2.49 98 GLN A CA 1
ATOM 779 C CA B GLN A 1 98 ? -10.961 33.846 34.852 0.50 2.81 98 GLN A CA 1
ATOM 780 C C . GLN A 1 98 ? -10.973 33.294 33.482 1.00 2.24 98 GLN A C 1
ATOM 781 O O . GLN A 1 98 ? -10.189 33.801 32.657 1.00 2.61 98 GLN A O 1
ATOM 792 N N . THR A 1 99 ? -11.897 32.412 33.185 1.00 2.35 99 THR A N 1
ATOM 793 C CA . THR A 1 99 ? -12.204 31.988 31.793 1.00 2.28 99 THR A CA 1
ATOM 794 C C . THR A 1 99 ? -13.685 32.128 31.596 1.00 2.27 99 THR A C 1
ATOM 795 O O . THR A 1 99 ? -14.466 31.814 32.505 1.00 3.13 99 THR A O 1
ATOM 799 N N . ILE A 1 100 ? -14.115 32.623 30.424 1.00 2.43 100 ILE A N 1
ATOM 800 C CA . ILE A 1 100 ? -15.535 32.805 30.103 1.00 2.73 100 ILE A CA 1
ATOM 801 C C . ILE A 1 100 ? -15.812 32.262 28.704 1.00 2.49 100 ILE A C 1
ATOM 802 O O . ILE A 1 100 ? -15.139 32.694 27.735 1.00 3.13 100 ILE A O 1
ATOM 807 N N . ARG A 1 101 ? -16.786 31.392 28.558 1.00 2.31 101 ARG A N 1
ATOM 808 C CA . ARG A 1 101 ? -17.263 30.966 27.224 1.00 2.36 101 ARG A CA 1
ATOM 809 C C . ARG A 1 101 ? -18.224 32.032 26.718 1.00 2.46 101 ARG A C 1
ATOM 810 O O . ARG A 1 101 ? -19.214 32.379 27.372 1.00 3.40 101 ARG A O 1
ATOM 818 N N . ILE A 1 102 ? -17.986 32.581 25.503 1.00 2.46 102 ILE A N 1
ATOM 819 C CA . ILE A 1 102 ? -18.773 33.693 25.029 1.00 2.39 102 ILE A CA 1
ATOM 820 C C . ILE A 1 102 ? -20.218 33.295 24.755 1.00 2.24 102 ILE A C 1
ATOM 821 O O . ILE A 1 102 ? -21.150 34.036 25.049 1.00 2.74 102 ILE A O 1
ATOM 826 N N . ARG A 1 103 ? -20.446 32.110 24.149 1.00 2.32 103 ARG A N 1
ATOM 827 C CA . ARG A 1 103 ? -21.813 31.776 23.720 1.00 2.21 103 ARG A CA 1
ATOM 828 C C . ARG A 1 103 ? -22.780 31.743 24.911 1.00 2.70 103 ARG A C 1
ATOM 829 O O . ARG A 1 103 ? -23.937 32.134 24.777 1.00 3.02 103 ARG A O 1
ATOM 837 N N . THR A 1 104 ? -22.318 31.215 26.049 1.00 3.33 104 THR A N 1
ATOM 838 C CA . THR A 1 104 ? -23.175 30.929 27.198 1.00 3.24 104 THR A CA 1
ATOM 839 C C . THR A 1 104 ? -22.894 31.743 28.412 1.00 3.34 104 THR A C 1
ATOM 840 O O . THR A 1 104 ? -23.726 31.772 29.334 1.00 4.77 104 THR A O 1
ATOM 844 N N . GLY A 1 105 ? -21.717 32.367 28.496 1.00 3.28 105 GLY A N 1
ATOM 845 C CA . GLY A 1 105 ? -21.313 33.027 29.714 1.00 3.40 105 GLY A CA 1
ATOM 846 C C . GLY A 1 105 ? -20.777 32.089 30.783 1.00 2.68 105 GLY A C 1
ATOM 847 O O . GLY A 1 105 ? -20.452 32.633 31.877 1.00 4.11 105 GLY A O 1
ATOM 848 N N . GLU A 1 106 ? -20.649 30.811 30.539 1.00 2.87 106 GLU A N 1
ATOM 849 C CA . GLU A 1 106 ? -20.102 29.897 31.541 1.00 3.11 106 GLU A CA 1
ATOM 850 C C . GLU A 1 106 ? -18.688 30.257 31.880 1.00 2.78 106 GLU A C 1
ATOM 851 O O . GLU A 1 106 ? -17.933 30.774 31.055 1.00 3.89 106 GLU A O 1
ATOM 857 N N . LYS A 1 107 ? -18.284 29.888 33.102 1.00 2.89 107 LYS A N 1
ATOM 858 C CA A LYS A 1 107 ? -16.967 30.300 33.572 0.50 2.90 107 LYS A CA 1
ATOM 859 C CA B LYS A 1 107 ? -17.089 30.335 33.782 0.50 3.42 107 LYS A CA 1
ATOM 860 C C . LYS A 1 107 ? -16.118 29.167 34.069 1.00 2.82 107 LYS A C 1
ATOM 861 O O . LYS A 1 107 ? -16.572 28.073 34.429 1.00 3.36 107 LYS A O 1
ATOM 872 N N . ASN A 1 108 ? -14.825 29.462 34.037 1.00 2.81 108 ASN A N 1
ATOM 873 C CA . ASN A 1 108 ? -13.801 28.662 34.671 1.00 3.16 108 ASN A CA 1
ATOM 874 C C . ASN A 1 108 ? -13.886 27.228 34.251 1.00 2.70 108 ASN A C 1
ATOM 875 O O . ASN A 1 108 ? -13.867 26.960 33.046 1.00 3.14 108 ASN A O 1
ATOM 880 N N . ALA A 1 109 ? -13.952 26.254 35.170 1.00 2.56 109 ALA A N 1
ATOM 881 C CA . ALA A 1 109 ? -13.995 24.879 34.755 1.00 2.99 109 ALA A CA 1
ATOM 882 C C . ALA A 1 109 ? -15.078 24.606 33.745 1.00 2.59 109 ALA A C 1
ATOM 883 O O . ALA A 1 109 ? -14.893 23.752 32.842 1.00 3.45 109 ALA A O 1
ATOM 885 N N . ASP A 1 110 ? -16.233 25.220 33.837 1.00 2.48 110 ASP A N 1
ATOM 886 C CA . ASP A 1 110 ? -17.308 24.978 32.891 1.00 2.80 110 ASP A CA 1
ATOM 887 C C . ASP A 1 110 ? -16.924 25.396 31.475 1.00 3.20 110 ASP A C 1
ATOM 888 O O . ASP A 1 110 ? -17.468 24.825 30.519 1.00 4.72 110 ASP A O 1
ATOM 893 N N . ALA A 1 111 ? -16.066 26.371 31.346 1.00 3.14 111 ALA A N 1
ATOM 894 C CA . ALA A 1 111 ? -15.593 26.877 30.071 1.00 3.24 111 ALA A CA 1
ATOM 895 C C . ALA A 1 111 ? -14.363 26.184 29.580 1.00 3.22 111 ALA A C 1
ATOM 896 O O . ALA A 1 111 ? -13.911 26.512 28.464 1.00 6.69 111 ALA A O 1
ATOM 898 N N . ILE A 1 112 ? -13.770 25.302 30.337 1.00 3.30 112 ILE A N 1
ATOM 899 C CA . ILE A 1 112 ? -12.534 24.622 30.011 1.00 3.64 112 ILE A CA 1
ATOM 900 C C . ILE A 1 112 ? -12.722 23.125 29.794 1.00 4.79 112 ILE A C 1
ATOM 901 O O . ILE A 1 112 ? -12.119 22.547 28.878 1.00 6.42 112 ILE A O 1
ATOM 906 N N . SER A 1 113 ? -13.490 22.502 30.713 1.00 5.36 113 SER A N 1
ATOM 907 C CA A SER A 1 113 ? -13.499 21.062 30.983 0.50 4.30 113 SER A CA 1
ATOM 908 C CA B SER A 1 113 ? -13.416 21.075 30.886 0.50 6.91 113 SER A CA 1
ATOM 909 C C . SER A 1 113 ? -14.193 20.277 29.897 1.00 5.77 113 SER A C 1
ATOM 910 O O . SER A 1 113 ? -15.138 20.797 29.266 1.00 8.66 113 SER A O 1
ATOM 915 N N . ALA A 1 114 ? -13.852 19.031 29.761 1.00 6.67 114 ALA A N 1
ATOM 916 C CA . ALA A 1 114 ? -14.598 18.060 28.985 1.00 7.42 114 ALA A CA 1
ATOM 917 C C . ALA A 1 114 ? -15.854 17.593 29.688 1.00 8.30 114 ALA A C 1
ATOM 918 O O . ALA A 1 114 ? -16.691 16.867 29.089 1.00 12.47 114 ALA A O 1
ATOM 920 N N . TRP A 1 115 ? -15.948 17.855 31.012 1.00 11.87 115 TRP A N 1
ATOM 921 C CA . TRP A 1 115 ? -17.066 17.403 31.801 1.00 14.69 115 TRP A CA 1
ATOM 922 C C . TRP A 1 115 ? -18.146 18.553 31.859 1.00 16.46 115 TRP A C 1
ATOM 923 O O . TRP A 1 115 ? -17.875 19.665 32.345 1.00 21.19 115 TRP A O 1
ATOM 934 N N A SER A 1 116 ? -19.381 18.253 31.492 0.30 14.53 116 SER A N 1
ATOM 935 N N B SER A 1 116 ? -19.309 18.328 31.267 0.70 21.43 116 SER A N 1
ATOM 936 C CA A SER A 1 116 ? -20.513 19.194 31.589 0.30 13.99 116 SER A CA 1
ATOM 937 C CA B SER A 1 116 ? -20.476 19.267 31.282 0.70 21.88 116 SER A CA 1
ATOM 938 C C A SER A 1 116 ? -21.788 18.397 31.877 0.30 11.98 116 SER A C 1
ATOM 939 C C B SER A 1 116 ? -21.721 18.425 31.612 0.70 22.74 116 SER A C 1
ATOM 940 O O A SER A 1 116 ? -22.688 18.904 32.518 0.30 9.18 116 SER A O 1
ATOM 941 O O B SER A 1 116 ? -21.846 17.251 31.160 0.70 18.87 116 SER A O 1
#

GO terms:
  GO:0042802 identical protein binding (F, IPI)
  GO:0005515 protein binding (F, IPI)

InterPro domains:
  IPR002187 Nitrogen regulatory protein PII [PF00543] (1-106)
  IPR002187 Nitrogen regulatory protein PII [PIRSF039144] (1-112)
  IPR002187 Nitrogen regulatory protein PII [PR00340] (2-17)
  IPR002187 Nitrogen regulatory protein PII [PR00340] (23-41)
  IPR002187 Nitrogen regulatory protein PII [PR00340] (52-75)
  IPR002187 Nitrogen regulatory protein PII [PR00340] (83-103)
  IPR002187 Nitrogen regulatory protein PII [PS51343] (1-112)
  IPR002187 Nitrogen regulatory protein PII [PTHR30115] (2-111)
  IPR002187 Nitrogen regulatory protein PII [SM00938] (4-105)
  IPR002332 Nitrogen regulatory protein P-II, urydylation site [PS00496] (46-51)
  IPR011322 Nitrogen regulatory PII-like, alpha/beta [SSF54913] (1-112)
  IPR015867 Nitrogen regulatory protein PII/ATP phosphoribosyltransferase, C-terminal [G3DSA:3.30.70.120] (1-112)
  IPR017918 Nitrogen regulatory protein PII, conserved site [PS00638] (83-96)

Sequence (110 aa):
MKKKIEEAIIIRPFKLDDEVKIALVNAGIVGMMTVVSSEVRRGFGRQKKRGSEEYTVEFLQQKLKKLEEIVVEDAQVDTVIDKIVAAARTGENGDGKIFVSPVDQQTIRIRTGEKKNAD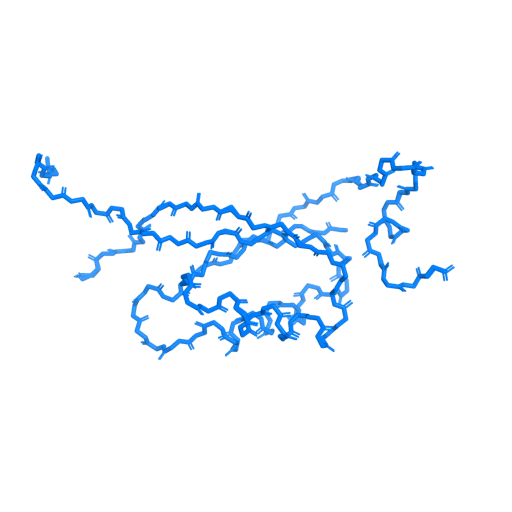AISSAWSS

Radius of gyration: 15.89 Å; Cα contacts (8 Å, |Δi|>4): 206; chains: 1; bounding box: 49×31×33 Å